Protein AF-A0AB74D7F8-F1 (afdb_monomer)

Secondary structure (DSSP, 8-state):
--GGG--TT--HHHHHHHH-S-SEEETTTTEEEEEEETTEEEEEEEETTTTEEEEEEEEEPPGGGS--

Solvent-accessible surface area (backbone atoms only — not comparable to full-atom values): 4081 Å² total; per-residue (Å²): 132,55,74,92,74,59,58,57,81,43,29,50,68,60,49,36,72,75,71,42,80,64,77,41,79,39,80,92,67,36,30,35,27,38,77,78,54,96,47,31,33,42,37,39,31,31,35,78,93,42,50,26,41,71,44,81,46,78,45,80,50,64,71,82,79,70,65,131

Structure (mmCIF, N/CA/C/O backbone):
data_AF-A0AB74D7F8-F1
#
_entry.id   AF-A0AB74D7F8-F1
#
loop_
_atom_site.group_PDB
_atom_site.id
_atom_site.type_symbol
_atom_site.label_atom_id
_atom_site.label_alt_id
_atom_site.label_comp_id
_atom_site.label_asym_id
_atom_site.label_entity_id
_atom_site.label_seq_id
_atom_site.pdbx_PDB_ins_code
_atom_site.Cartn_x
_atom_site.Cartn_y
_atom_site.Cartn_z
_atom_site.occupancy
_atom_site.B_iso_or_equiv
_atom_site.auth_seq_id
_atom_site.auth_comp_id
_atom_site.auth_asym_id
_atom_site.auth_atom_id
_atom_site.pdbx_PDB_model_num
ATOM 1 N N . MET A 1 1 ? -15.527 1.327 -8.740 1.00 43.56 1 MET A N 1
ATOM 2 C CA . MET A 1 1 ? -14.740 0.103 -8.998 1.00 43.56 1 MET A CA 1
ATOM 3 C C . MET A 1 1 ? -13.518 0.202 -8.096 1.00 43.56 1 MET A C 1
ATOM 5 O O . MET A 1 1 ? -12.730 1.114 -8.300 1.00 43.56 1 MET A O 1
ATOM 9 N N . LEU A 1 2 ? -13.445 -0.580 -7.015 1.00 54.59 2 LEU A N 1
ATOM 10 C CA . LEU A 1 2 ? -12.308 -0.522 -6.085 1.00 54.59 2 LEU A CA 1
ATOM 11 C C . LEU A 1 2 ? -11.136 -1.259 -6.737 1.00 54.59 2 LEU A C 1
ATOM 13 O O . LEU A 1 2 ? -11.300 -2.414 -7.135 1.00 54.59 2 LEU A O 1
ATOM 17 N N . LEU A 1 3 ? -9.986 -0.598 -6.884 1.00 64.06 3 LEU A N 1
ATOM 18 C CA . LEU A 1 3 ? -8.771 -1.233 -7.394 1.00 64.06 3 LEU A CA 1
ATOM 19 C C . LEU A 1 3 ? -8.434 -2.405 -6.460 1.00 64.06 3 LEU A C 1
ATOM 21 O O . LEU A 1 3 ? -8.238 -2.196 -5.265 1.00 64.06 3 LEU A O 1
ATOM 25 N N . ASN A 1 4 ? -8.474 -3.636 -6.970 1.00 69.50 4 ASN A N 1
ATOM 26 C CA . ASN A 1 4 ? -8.275 -4.867 -6.191 1.00 69.50 4 ASN A CA 1
ATOM 27 C C . ASN A 1 4 ? -9.141 -4.998 -4.918 1.00 69.50 4 ASN A C 1
ATOM 29 O O . ASN A 1 4 ? -8.757 -5.679 -3.971 1.00 69.50 4 ASN A O 1
ATOM 33 N N . GLY A 1 5 ? -10.320 -4.365 -4.877 1.00 79.25 5 GLY A N 1
ATOM 34 C CA . GLY A 1 5 ? -11.222 -4.474 -3.726 1.00 79.25 5 GLY A CA 1
ATOM 35 C C . GLY A 1 5 ? -10.722 -3.791 -2.447 1.00 79.25 5 GLY A C 1
ATOM 36 O O . GLY A 1 5 ? -11.199 -4.151 -1.376 1.00 79.25 5 GLY A O 1
ATOM 37 N N . ILE A 1 6 ? -9.782 -2.845 -2.548 1.00 86.00 6 ILE A N 1
ATOM 38 C CA . ILE A 1 6 ? -9.250 -2.051 -1.427 1.00 86.00 6 ILE A CA 1
ATOM 39 C C . ILE A 1 6 ? -10.232 -0.939 -1.059 1.00 86.00 6 ILE A C 1
ATOM 41 O O . ILE A 1 6 ? -10.693 -0.223 -1.948 1.00 86.00 6 ILE A O 1
ATOM 45 N N . SER A 1 7 ? -10.511 -0.751 0.231 1.00 87.3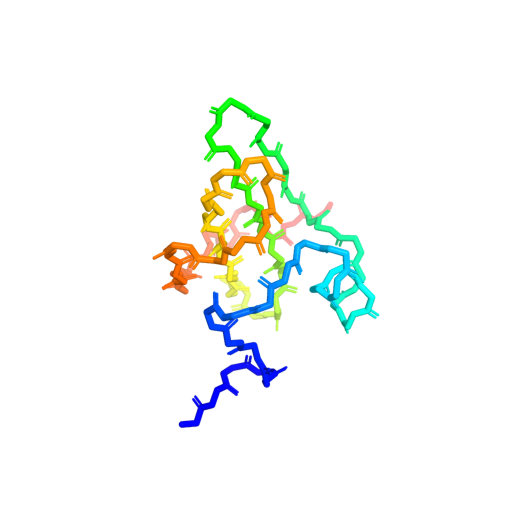1 7 SER A N 1
ATOM 46 C CA . SER A 1 7 ? -11.381 0.315 0.740 1.00 87.31 7 SER A CA 1
ATOM 47 C C . SER A 1 7 ? -10.786 1.026 1.959 1.00 87.31 7 SER A C 1
ATOM 49 O O . SER A 1 7 ? -9.877 0.520 2.611 1.00 87.31 7 SER A O 1
ATOM 51 N N . PHE A 1 8 ? -11.288 2.228 2.259 1.00 89.75 8 PHE A N 1
ATOM 52 C CA . PHE A 1 8 ? -10.714 3.118 3.280 1.00 89.75 8 PHE A CA 1
ATOM 53 C C . PHE A 1 8 ? -10.794 2.590 4.725 1.00 89.75 8 PHE A C 1
ATOM 55 O O . PHE A 1 8 ? -10.081 3.048 5.615 1.00 89.75 8 PHE A O 1
ATOM 62 N N . ASP A 1 9 ? -11.674 1.632 4.962 1.00 88.44 9 ASP A N 1
ATOM 63 C CA . ASP A 1 9 ? -11.931 0.956 6.229 1.00 88.44 9 ASP A CA 1
ATOM 64 C C . ASP A 1 9 ? -10.993 -0.228 6.507 1.00 88.44 9 ASP A C 1
ATOM 66 O O . ASP A 1 9 ? -10.986 -0.722 7.632 1.00 88.44 9 ASP A O 1
ATOM 70 N N . MET A 1 10 ? -10.175 -0.634 5.532 1.00 90.38 10 MET A N 1
ATOM 71 C CA . MET A 1 10 ? -9.195 -1.707 5.707 1.00 90.38 10 MET A CA 1
ATOM 72 C C . MET A 1 10 ? -7.970 -1.233 6.489 1.00 90.38 10 MET A C 1
ATOM 74 O O . MET A 1 10 ? -7.466 -0.122 6.284 1.00 90.38 10 MET A O 1
ATOM 78 N N . ASP A 1 11 ? -7.466 -2.107 7.358 1.00 92.06 11 ASP A N 1
ATOM 79 C CA . ASP A 1 11 ? -6.181 -1.926 8.025 1.00 92.06 11 ASP A CA 1
ATOM 80 C C . ASP A 1 11 ? -5.028 -2.533 7.213 1.00 92.06 11 ASP A C 1
ATOM 82 O O . ASP A 1 11 ? -5.215 -3.276 6.245 1.00 92.06 11 ASP A O 1
ATOM 86 N N . ARG A 1 12 ? -3.796 -2.224 7.617 1.00 91.69 12 ARG A N 1
ATOM 87 C CA . ARG A 1 12 ? -2.595 -2.727 6.945 1.00 9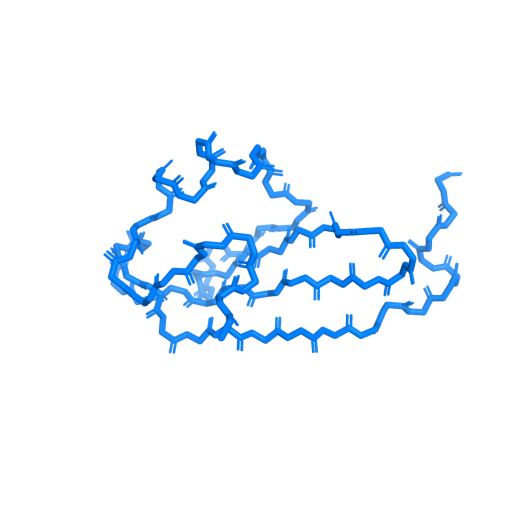1.69 12 ARG A CA 1
ATOM 88 C C . ARG A 1 12 ? -2.483 -4.251 6.925 1.00 91.69 12 ARG A C 1
ATOM 90 O O . ARG A 1 12 ? -1.931 -4.798 5.967 1.00 91.69 12 ARG A O 1
ATOM 97 N N . ALA A 1 13 ? -2.940 -4.941 7.968 1.00 91.62 13 ALA A N 1
ATOM 98 C CA . ALA A 1 13 ? -2.828 -6.395 8.038 1.00 91.62 13 ALA A CA 1
ATOM 99 C C . ALA A 1 13 ? -3.735 -7.046 6.988 1.00 91.62 13 ALA A C 1
ATOM 101 O O . ALA A 1 13 ? -3.308 -7.958 6.275 1.00 91.62 13 ALA A O 1
ATOM 102 N N . GLU A 1 14 ? -4.949 -6.523 6.829 1.00 92.81 14 GLU A N 1
ATOM 103 C CA . GLU A 1 14 ? -5.878 -6.946 5.790 1.00 92.81 14 GLU A CA 1
ATOM 104 C C . GLU A 1 14 ? -5.342 -6.649 4.384 1.00 92.81 14 GLU A C 1
ATOM 106 O O . GLU A 1 14 ? -5.388 -7.524 3.515 1.00 92.81 14 GLU A O 1
ATOM 111 N N . ILE A 1 15 ? -4.764 -5.465 4.164 1.00 91.75 15 ILE A N 1
ATOM 112 C CA . ILE A 1 15 ? -4.148 -5.119 2.875 1.00 91.75 15 ILE A CA 1
ATOM 113 C C . ILE A 1 15 ? -2.983 -6.053 2.548 1.00 91.75 15 ILE A C 1
ATOM 115 O O . ILE A 1 15 ? -2.956 -6.643 1.467 1.00 91.75 15 ILE A O 1
ATOM 119 N N . THR A 1 16 ? -2.058 -6.251 3.488 1.00 90.56 16 THR A N 1
ATOM 120 C CA . THR A 1 16 ? -0.899 -7.139 3.307 1.00 90.56 16 THR A CA 1
ATOM 121 C C . THR A 1 16 ? -1.331 -8.581 3.031 1.00 90.56 16 THR A C 1
ATOM 123 O O . THR A 1 16 ? -0.733 -9.255 2.197 1.00 90.56 16 THR A O 1
ATOM 126 N N . SER A 1 17 ? -2.401 -9.058 3.675 1.00 91.19 17 SER A N 1
ATOM 127 C CA . SER A 1 17 ? -2.964 -10.394 3.430 1.00 91.19 17 SER A CA 1
ATOM 128 C C . SER A 1 17 ? -3.477 -10.563 1.993 1.00 91.19 17 SER A C 1
ATOM 130 O O . SER A 1 17 ? -3.307 -11.618 1.384 1.00 91.19 17 SER A O 1
ATOM 132 N N . ARG A 1 18 ? -4.070 -9.509 1.419 1.00 89.38 18 ARG A N 1
ATOM 133 C CA . ARG A 1 18 ? -4.656 -9.531 0.068 1.00 89.38 18 ARG A CA 1
ATOM 134 C C . ARG A 1 18 ? -3.634 -9.286 -1.038 1.00 89.38 18 ARG A C 1
ATOM 136 O O . ARG A 1 18 ? -3.733 -9.883 -2.106 1.00 89.38 18 ARG A O 1
ATOM 143 N N . MET A 1 19 ? -2.693 -8.378 -0.804 1.00 88.88 19 MET A N 1
ATOM 144 C CA . MET A 1 19 ? -1.752 -7.896 -1.820 1.00 88.88 19 MET A CA 1
ATOM 145 C C . MET A 1 19 ? -0.359 -8.515 -1.709 1.00 88.88 19 MET A C 1
ATOM 147 O O . MET A 1 19 ? 0.453 -8.362 -2.620 1.00 88.88 19 MET A O 1
ATOM 151 N N . GLY A 1 20 ? -0.072 -9.200 -0.603 1.00 90.38 20 GLY A N 1
ATOM 152 C CA . GLY A 1 20 ? 1.281 -9.595 -0.246 1.00 90.38 20 GLY A CA 1
ATOM 153 C C . GLY A 1 20 ? 2.091 -8.430 0.340 1.00 90.38 20 GLY A C 1
ATOM 154 O O . GLY A 1 20 ? 1.549 -7.355 0.617 1.00 90.38 20 GLY A O 1
ATOM 155 N N . PRO A 1 21 ? 3.400 -8.636 0.561 1.00 89.62 21 PRO A N 1
ATOM 156 C CA . PRO A 1 21 ? 4.267 -7.614 1.131 1.00 89.62 21 PRO A CA 1
ATOM 157 C C . PRO A 1 21 ? 4.358 -6.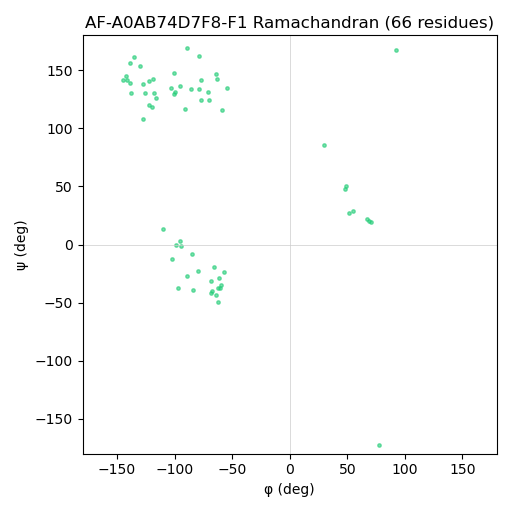388 0.217 1.00 89.62 21 PRO A C 1
ATOM 159 O O . PRO A 1 21 ? 4.404 -6.511 -1.009 1.00 89.62 21 PRO A O 1
ATOM 162 N N . SER A 1 22 ? 4.405 -5.205 0.826 1.00 92.31 22 SER A N 1
ATOM 163 C CA . SER A 1 22 ? 4.632 -3.959 0.105 1.00 92.31 22 SER A CA 1
ATOM 164 C C . SER A 1 22 ? 6.024 -3.935 -0.531 1.00 92.31 22 SER A C 1
ATOM 166 O O . SER A 1 22 ? 6.996 -4.490 -0.020 1.00 92.31 22 SER A O 1
ATOM 168 N N . THR A 1 23 ? 6.112 -3.286 -1.689 1.00 90.69 23 THR A N 1
ATOM 169 C CA . THR A 1 23 ? 7.381 -3.039 -2.394 1.00 90.69 23 THR A CA 1
ATOM 170 C C . THR A 1 23 ? 8.155 -1.863 -1.803 1.00 90.69 23 THR A C 1
ATOM 172 O O . THR A 1 23 ? 9.369 -1.788 -1.967 1.00 90.69 23 THR A O 1
ATOM 175 N N . LEU A 1 24 ? 7.458 -0.952 -1.117 1.00 90.25 24 LEU A N 1
ATOM 176 C CA . LEU A 1 24 ? 8.020 0.170 -0.370 1.00 90.25 24 LEU A CA 1
ATOM 177 C C . LEU A 1 24 ? 7.219 0.367 0.917 1.00 90.25 24 LEU A C 1
ATOM 179 O O . LEU A 1 24 ? 5.991 0.265 0.891 1.00 90.25 24 LEU A O 1
ATOM 183 N N . PHE A 1 25 ? 7.920 0.692 2.000 1.00 91.31 25 PHE A N 1
ATOM 184 C CA . PHE A 1 25 ? 7.353 0.967 3.317 1.00 91.31 25 PHE A CA 1
ATOM 185 C C . PHE A 1 25 ? 8.058 2.176 3.932 1.00 91.31 25 PHE A C 1
ATOM 187 O O . PHE A 1 25 ? 9.289 2.214 3.974 1.00 91.31 25 PHE A O 1
ATOM 194 N N . ASP A 1 26 ? 7.278 3.136 4.418 1.00 89.00 26 ASP A N 1
ATOM 195 C CA . ASP A 1 26 ? 7.755 4.297 5.162 1.00 89.00 26 ASP A CA 1
ATOM 196 C C . ASP A 1 26 ? 6.992 4.415 6.487 1.00 89.00 26 ASP A C 1
ATOM 198 O O . ASP A 1 26 ? 5.809 4.763 6.535 1.00 89.00 26 ASP A O 1
ATOM 202 N N . GLU A 1 27 ? 7.689 4.116 7.582 1.00 87.62 27 GLU A N 1
ATOM 203 C CA . GLU A 1 27 ? 7.124 4.163 8.931 1.00 87.62 27 GLU A CA 1
ATOM 204 C C . GLU A 1 27 ? 6.813 5.590 9.393 1.00 87.62 27 GLU A C 1
ATOM 206 O O . GLU A 1 27 ? 5.852 5.808 10.128 1.00 87.62 27 GLU A O 1
ATOM 211 N N . THR A 1 28 ? 7.586 6.578 8.932 1.00 88.88 28 THR A N 1
ATOM 212 C CA . THR A 1 28 ? 7.447 7.977 9.363 1.00 88.88 28 THR A CA 1
ATOM 213 C C . THR A 1 28 ? 6.124 8.557 8.880 1.00 88.88 28 THR A C 1
ATOM 215 O O . THR A 1 28 ? 5.448 9.277 9.617 1.00 88.88 28 THR A O 1
ATOM 218 N N . PHE A 1 29 ? 5.729 8.216 7.654 1.00 86.81 29 PHE A N 1
ATOM 219 C CA . PHE A 1 29 ? 4.491 8.700 7.042 1.00 86.81 29 PHE A CA 1
ATOM 220 C C . PHE A 1 29 ? 3.332 7.703 7.136 1.00 86.81 29 PHE A C 1
ATOM 222 O O . PHE A 1 29 ? 2.223 8.024 6.720 1.00 86.81 29 PHE A O 1
ATOM 229 N N . ASN A 1 30 ? 3.557 6.526 7.730 1.00 92.31 30 ASN A N 1
ATOM 230 C CA . ASN A 1 30 ? 2.650 5.382 7.663 1.00 92.31 30 ASN A CA 1
ATOM 231 C C . ASN A 1 30 ? 2.212 5.103 6.217 1.00 92.31 30 ASN A C 1
ATOM 233 O O . ASN A 1 30 ? 1.017 5.018 5.941 1.00 92.31 30 ASN A O 1
ATOM 237 N N . ALA A 1 31 ? 3.167 5.014 5.294 1.00 93.00 31 ALA A N 1
ATOM 238 C CA . ALA A 1 31 ? 2.904 4.897 3.865 1.00 93.00 31 ALA A CA 1
ATOM 239 C C . ALA A 1 31 ? 3.457 3.588 3.299 1.00 93.00 31 ALA A C 1
ATOM 241 O O . ALA A 1 31 ? 4.536 3.128 3.679 1.00 93.00 31 ALA A O 1
ATOM 242 N N . GLU A 1 32 ? 2.729 2.987 2.363 1.00 94.88 32 GLU A N 1
ATOM 243 C CA . GLU A 1 32 ? 3.134 1.766 1.670 1.00 94.88 32 GLU A CA 1
ATOM 244 C C . GLU A 1 32 ? 2.822 1.821 0.186 1.00 94.88 32 GLU A C 1
ATOM 246 O O . GLU A 1 32 ? 1.918 2.531 -0.253 1.00 94.88 32 GLU A O 1
ATOM 251 N N . ALA A 1 33 ? 3.552 1.032 -0.601 1.00 93.62 33 ALA A N 1
ATOM 252 C CA . ALA A 1 33 ? 3.285 0.942 -2.024 1.00 93.62 33 ALA A CA 1
ATOM 253 C C . ALA A 1 33 ? 3.455 -0.467 -2.596 1.00 93.62 33 ALA A C 1
ATOM 255 O O . ALA A 1 33 ? 4.366 -1.207 -2.218 1.00 93.62 33 ALA A O 1
ATOM 256 N N . TRP A 1 34 ? 2.620 -0.805 -3.578 1.00 92.69 34 TRP A N 1
ATOM 257 C CA . TRP A 1 34 ? 2.647 -2.080 -4.297 1.00 92.69 34 TRP A CA 1
ATOM 258 C C . TRP A 1 34 ? 2.733 -1.847 -5.797 1.00 92.69 34 TRP A C 1
ATOM 260 O O . TRP A 1 34 ? 1.951 -1.084 -6.370 1.00 92.69 34 TRP A O 1
ATOM 270 N N . ASP A 1 35 ? 3.673 -2.536 -6.432 1.00 90.06 35 ASP A N 1
ATOM 271 C CA . ASP A 1 35 ? 3.707 -2.660 -7.884 1.00 90.06 35 ASP A CA 1
ATOM 272 C C . ASP A 1 35 ? 2.542 -3.548 -8.344 1.00 90.06 35 ASP A C 1
ATOM 274 O O . ASP A 1 35 ? 2.385 -4.673 -7.868 1.00 90.06 35 ASP A O 1
ATOM 278 N N . ILE A 1 36 ? 1.715 -3.024 -9.2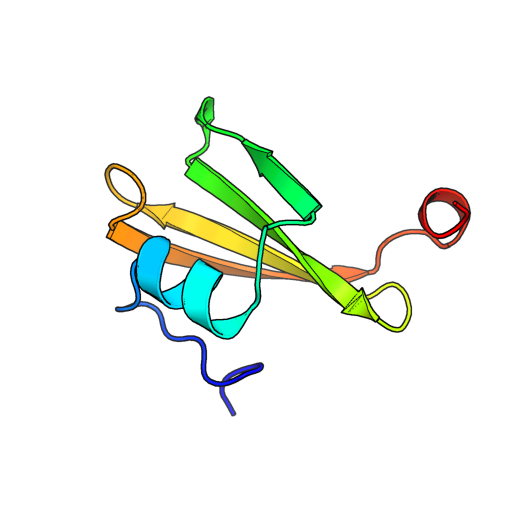48 1.00 88.38 36 ILE A N 1
ATOM 279 C CA . ILE A 1 36 ? 0.582 -3.749 -9.843 1.00 88.38 36 ILE A CA 1
ATOM 280 C C . ILE A 1 36 ? 0.818 -4.074 -11.327 1.00 88.38 36 ILE A C 1
ATOM 282 O O . ILE A 1 36 ? -0.105 -4.485 -12.030 1.00 88.38 36 ILE A O 1
ATOM 286 N N . GLY A 1 37 ? 2.058 -3.924 -11.799 1.00 86.69 37 GLY A N 1
ATOM 287 C CA . GLY A 1 37 ? 2.498 -4.216 -13.156 1.00 86.69 37 GLY A CA 1
ATOM 288 C C . GLY A 1 37 ? 2.441 -3.010 -14.093 1.00 86.69 37 GLY A C 1
ATOM 289 O O . GLY A 1 37 ? 1.846 -1.975 -13.799 1.00 86.69 37 GLY A O 1
ATOM 290 N N . ASN A 1 38 ? 3.073 -3.154 -15.263 1.00 87.06 38 ASN A N 1
ATOM 291 C CA . ASN A 1 38 ? 3.105 -2.145 -16.334 1.00 87.06 38 ASN A CA 1
ATOM 292 C C . ASN A 1 38 ? 3.614 -0.759 -15.896 1.00 87.06 38 ASN A C 1
ATOM 294 O O . ASN A 1 38 ? 3.211 0.259 -16.456 1.00 87.06 38 ASN A O 1
ATOM 298 N N . GLY A 1 39 ? 4.488 -0.716 -14.888 1.00 87.38 39 GLY A N 1
ATOM 299 C CA . GLY A 1 39 ? 5.006 0.539 -14.347 1.00 87.38 39 GLY A CA 1
ATOM 300 C C . GLY A 1 39 ? 3.962 1.322 -13.564 1.00 87.38 39 GLY A C 1
ATOM 301 O O . GLY A 1 39 ? 4.114 2.525 -13.384 1.00 87.38 39 GLY A O 1
ATOM 302 N N . VAL A 1 40 ? 2.892 0.672 -13.112 1.00 89.00 40 VAL A N 1
ATOM 303 C CA . VAL A 1 40 ? 1.866 1.282 -12.275 1.00 89.00 40 VAL A CA 1
ATOM 304 C C . VAL A 1 40 ? 2.067 0.825 -10.839 1.00 89.00 40 VAL A C 1
ATOM 306 O O . VAL A 1 40 ? 2.254 -0.358 -10.557 1.00 89.00 40 VAL A O 1
ATOM 309 N N . ARG A 1 41 ? 1.993 1.777 -9.914 1.00 91.75 41 ARG A N 1
ATOM 310 C CA . ARG A 1 41 ? 2.093 1.524 -8.481 1.00 91.75 41 ARG A CA 1
ATOM 311 C C . ARG A 1 41 ? 0.902 2.139 -7.766 1.00 91.75 41 ARG A C 1
ATOM 313 O O . ARG A 1 41 ? 0.493 3.258 -8.080 1.00 91.75 41 ARG A O 1
ATOM 320 N N . ILE A 1 42 ? 0.359 1.403 -6.806 1.00 92.56 42 ILE A N 1
ATOM 321 C CA . ILE A 1 42 ? -0.584 1.947 -5.831 1.00 92.56 42 ILE A CA 1
ATOM 322 C C . ILE A 1 42 ? 0.187 2.345 -4.576 1.00 92.56 42 ILE A C 1
ATOM 324 O O . ILE A 1 42 ? 1.063 1.607 -4.128 1.00 92.56 42 ILE A O 1
ATOM 328 N N . PHE A 1 43 ? -0.144 3.510 -4.040 1.00 93.25 43 PHE A N 1
ATOM 329 C CA . PHE A 1 43 ? 0.387 4.090 -2.818 1.00 93.25 43 PHE A CA 1
ATOM 330 C C . PHE A 1 43 ? -0.768 4.244 -1.835 1.00 93.25 43 PHE A C 1
ATOM 332 O O . PHE A 1 43 ? -1.828 4.766 -2.197 1.00 93.25 43 PHE A O 1
ATOM 339 N N . LEU A 1 44 ? -0.564 3.766 -0.617 1.00 94.25 44 LEU A N 1
ATOM 340 C CA . LEU A 1 44 ? -1.525 3.824 0.468 1.00 94.25 44 LEU A CA 1
ATOM 341 C C . LEU A 1 44 ? -0.888 4.569 1.630 1.00 94.25 44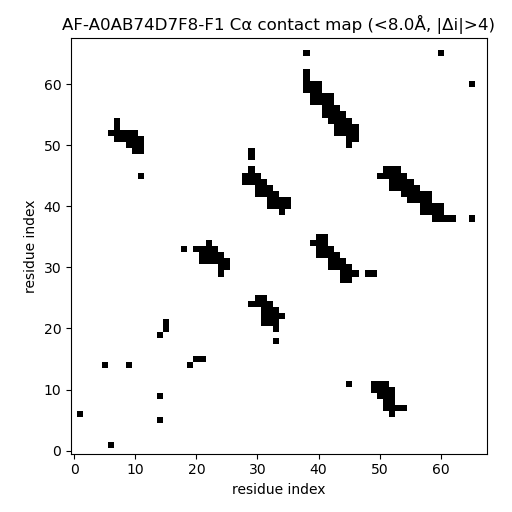 LEU A C 1
ATOM 343 O O . LEU A 1 44 ? 0.107 4.099 2.178 1.00 94.25 44 LEU A O 1
ATOM 347 N N . ASP A 1 45 ? -1.499 5.678 2.029 1.00 94.19 45 ASP A N 1
ATOM 348 C CA . ASP A 1 45 ? -1.165 6.323 3.294 1.00 94.19 45 ASP A CA 1
ATOM 349 C C . ASP A 1 45 ? -2.199 5.920 4.323 1.00 94.19 45 ASP A C 1
ATOM 351 O O . ASP A 1 45 ? -3.410 6.025 4.090 1.00 94.19 45 ASP A O 1
ATOM 355 N N . TYR A 1 46 ? -1.726 5.502 5.484 1.00 93.31 46 TYR A N 1
ATOM 356 C CA . TYR A 1 46 ? -2.579 5.116 6.584 1.0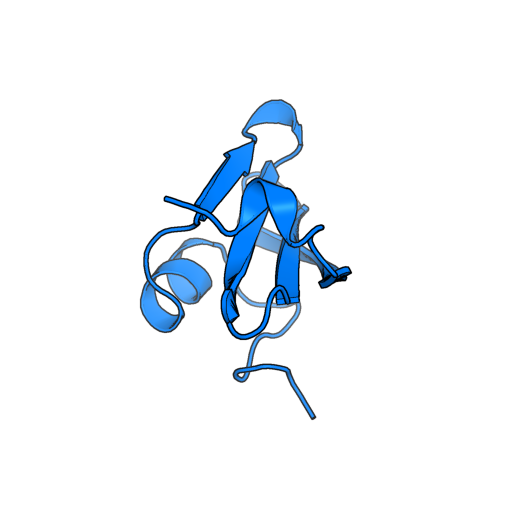0 93.31 46 TYR A CA 1
ATOM 357 C C . TYR A 1 46 ? -2.698 6.231 7.619 1.00 93.31 46 TYR A C 1
ATOM 359 O O . TYR A 1 46 ? -1.793 7.015 7.901 1.00 93.31 46 TYR A O 1
ATOM 367 N N . GLY A 1 47 ? -3.865 6.278 8.238 1.00 87.62 47 GLY A N 1
ATOM 368 C CA . GLY A 1 47 ? -4.069 6.921 9.515 1.00 87.62 47 GLY A CA 1
ATOM 369 C C . GLY A 1 47 ? -3.605 6.066 10.675 1.00 87.62 47 GLY A C 1
ATOM 370 O O . GLY A 1 47 ? -3.458 4.854 10.541 1.00 87.62 47 GLY A O 1
ATOM 371 N N . ASP A 1 48 ? -3.423 6.738 11.810 1.00 78.81 48 ASP A N 1
ATOM 372 C CA . ASP A 1 48 ? -3.321 6.196 13.163 1.00 78.81 48 ASP A CA 1
ATOM 373 C C . ASP A 1 48 ? -2.736 4.778 13.232 1.00 78.81 48 ASP A C 1
ATOM 375 O O . ASP A 1 48 ? -3.479 3.796 13.268 1.00 78.81 48 ASP A O 1
ATOM 379 N N . ALA A 1 49 ? -1.403 4.679 13.268 1.00 83.44 49 ALA A N 1
ATOM 380 C CA . ALA A 1 49 ? -0.670 3.420 13.425 1.00 83.44 49 ALA A CA 1
ATOM 381 C C . ALA A 1 49 ? -1.159 2.299 12.481 1.00 83.44 49 ALA A C 1
ATOM 383 O O . ALA A 1 49 ? -1.400 1.173 12.919 1.00 83.44 49 ALA A O 1
ATOM 384 N N . PHE A 1 50 ? -1.319 2.618 11.191 1.00 83.31 50 PHE A N 1
ATOM 385 C CA . PHE A 1 50 ? -1.665 1.671 10.123 1.00 83.31 50 PHE A CA 1
ATOM 386 C C . PHE A 1 50 ? -3.075 1.049 10.184 1.00 83.31 50 PHE A C 1
ATOM 388 O O . PHE A 1 50 ? -3.314 -0.013 9.604 1.00 83.31 50 PHE A O 1
ATOM 395 N N . LYS A 1 51 ? -4.031 1.687 10.872 1.00 84.75 51 LYS A N 1
ATOM 396 C CA . LYS A 1 51 ? -5.366 1.099 11.107 1.00 84.75 51 LYS A CA 1
ATOM 397 C C . LYS A 1 51 ? -6.417 1.389 10.047 1.00 84.75 51 LYS A C 1
ATOM 399 O O . LYS A 1 51 ? -7.377 0.638 9.944 1.00 84.75 51 LYS A O 1
ATOM 404 N N . LYS A 1 52 ? -6.305 2.503 9.328 1.00 88.88 52 LYS A N 1
ATOM 405 C CA . LYS A 1 52 ? -7.266 2.887 8.286 1.00 88.88 52 LYS A CA 1
ATOM 406 C C . LYS A 1 52 ? -6.538 3.577 7.165 1.00 88.88 52 LYS A C 1
ATOM 408 O O . LYS A 1 52 ? -5.651 4.378 7.441 1.00 88.88 52 LYS A O 1
ATOM 413 N N . ILE A 1 53 ? -6.928 3.335 5.928 1.00 91.88 53 ILE A N 1
ATOM 414 C CA . ILE A 1 53 ? -6.368 4.087 4.811 1.00 91.88 53 ILE A CA 1
ATOM 415 C C . ILE A 1 53 ? -6.913 5.521 4.879 1.00 91.88 53 ILE A C 1
ATOM 417 O O . ILE A 1 53 ? -8.111 5.744 5.047 1.00 91.88 53 ILE A O 1
ATOM 421 N N . LYS A 1 54 ? -6.024 6.506 4.780 1.00 93.38 54 LYS A N 1
ATOM 422 C CA . LYS A 1 54 ? -6.346 7.933 4.650 1.00 93.38 54 LYS A CA 1
ATOM 423 C C . LYS A 1 54 ? -6.317 8.376 3.192 1.00 93.38 54 LYS A C 1
ATOM 425 O O . LYS A 1 54 ? -7.154 9.180 2.791 1.00 93.38 54 LYS A O 1
ATOM 430 N N . LEU A 1 55 ? -5.379 7.847 2.409 1.00 92.44 55 LEU A N 1
ATOM 431 C CA . LEU A 1 55 ? -5.203 8.193 1.004 1.00 92.44 55 LEU A CA 1
ATOM 432 C C . LEU A 1 55 ? -4.911 6.947 0.172 1.00 92.44 55 LEU A C 1
ATOM 434 O O . LEU A 1 55 ? -4.128 6.091 0.574 1.00 92.44 55 LEU A O 1
ATOM 438 N N . ILE A 1 56 ? -5.526 6.890 -1.009 1.00 92.12 56 ILE A N 1
ATOM 439 C CA . ILE A 1 56 ? -5.197 5.931 -2.061 1.00 92.12 56 ILE A CA 1
ATOM 440 C C .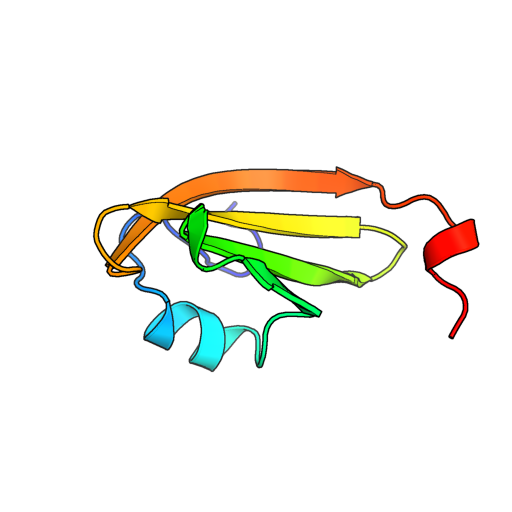 ILE A 1 56 ? -4.756 6.738 -3.275 1.00 92.12 56 ILE A C 1
ATOM 442 O O . ILE A 1 56 ? -5.547 7.505 -3.828 1.00 92.12 56 ILE A O 1
ATOM 446 N N . GLN A 1 57 ? -3.515 6.551 -3.707 1.00 92.25 57 GLN A N 1
ATOM 447 C CA . GLN A 1 57 ? -2.975 7.174 -4.909 1.00 92.25 57 GLN A CA 1
ATOM 448 C C . GLN A 1 57 ? -2.478 6.104 -5.879 1.00 92.25 57 GLN A C 1
ATOM 450 O O . GLN A 1 57 ? -1.880 5.109 -5.486 1.00 92.25 57 GLN A O 1
ATOM 455 N N . ILE A 1 58 ? -2.715 6.315 -7.172 1.00 90.62 58 ILE A N 1
ATOM 456 C CA . ILE A 1 58 ? -2.187 5.466 -8.242 1.00 90.62 58 ILE A CA 1
ATOM 457 C C . ILE A 1 58 ? -1.253 6.329 -9.079 1.00 90.62 58 ILE A C 1
ATOM 459 O O . ILE A 1 58 ? -1.639 7.410 -9.525 1.00 90.62 58 ILE A O 1
ATOM 463 N N . GLY A 1 59 ? -0.020 5.868 -9.260 1.00 90.25 59 GLY A N 1
ATOM 464 C CA . GLY A 1 59 ? 1.015 6.597 -9.981 1.00 90.25 59 GLY A CA 1
ATOM 465 C C . GLY A 1 59 ? 1.696 5.742 -11.039 1.00 90.25 59 GLY A C 1
ATOM 466 O O . GLY A 1 59 ? 1.769 4.518 -10.923 1.00 90.25 59 GLY A O 1
ATOM 467 N N . LEU A 1 60 ? 2.217 6.417 -12.063 1.00 90.62 60 LEU A N 1
ATOM 468 C CA . LEU A 1 60 ? 3.151 5.831 -13.018 1.00 90.62 60 LEU A CA 1
ATOM 469 C C . LEU A 1 60 ? 4.568 5.939 -12.456 1.00 90.62 60 LEU A C 1
ATOM 471 O O . LEU A 1 60 ? 4.981 7.000 -11.986 1.00 90.62 60 LEU A O 1
ATOM 475 N N . VAL A 1 61 ? 5.313 4.846 -12.528 1.00 82.12 61 VAL A N 1
ATOM 476 C CA . VAL A 1 61 ? 6.716 4.759 -12.141 1.00 82.12 61 VAL A CA 1
ATOM 477 C C . VAL A 1 61 ? 7.562 4.817 -13.415 1.00 82.12 61 VAL A C 1
ATOM 479 O O . VAL A 1 61 ? 7.279 4.084 -14.366 1.00 82.12 61 VAL A O 1
ATOM 482 N N . PRO A 1 62 ? 8.587 5.686 -13.480 1.00 77.06 62 PRO A N 1
ATOM 483 C CA . PRO A 1 62 ? 9.472 5.760 -14.635 1.00 77.06 62 PRO A CA 1
ATOM 484 C C . PRO A 1 62 ? 10.090 4.397 -14.971 1.00 77.06 62 PRO A C 1
ATOM 486 O O . PRO A 1 62 ? 10.623 3.720 -14.096 1.00 77.06 62 PRO A O 1
ATOM 489 N N . ALA A 1 63 ? 10.102 4.030 -16.257 1.00 67.75 63 ALA A N 1
ATOM 490 C CA . ALA A 1 63 ? 10.604 2.733 -16.727 1.00 67.75 63 ALA A CA 1
ATOM 491 C C . ALA A 1 63 ? 12.064 2.432 -16.332 1.00 67.75 63 ALA A C 1
ATOM 493 O O . ALA A 1 63 ? 12.448 1.271 -16.230 1.00 67.75 63 ALA A O 1
ATOM 494 N N . ARG A 1 64 ? 12.872 3.467 -16.059 1.00 65.44 64 ARG A N 1
ATOM 495 C CA . ARG A 1 64 ? 14.249 3.316 -15.554 1.00 65.44 64 ARG A CA 1
ATOM 496 C C . ARG A 1 64 ? 14.323 2.606 -14.196 1.00 65.44 64 ARG A C 1
ATOM 498 O O . ARG A 1 64 ? 15.307 1.931 -13.934 1.00 65.44 64 ARG A O 1
ATOM 505 N N . ASP A 1 65 ? 13.276 2.730 -13.380 1.00 62.75 65 ASP A N 1
ATOM 506 C CA . ASP A 1 65 ? 13.175 2.128 -12.048 1.00 62.75 65 ASP A CA 1
ATOM 507 C C . ASP A 1 65 ? 12.432 0.770 -12.099 1.00 62.75 65 ASP A C 1
ATOM 509 O O . ASP A 1 65 ? 12.202 0.143 -11.067 1.00 62.75 65 ASP A O 1
ATOM 513 N N . MET A 1 66 ? 12.043 0.310 -13.301 1.00 58.69 66 MET A N 1
ATOM 514 C CA . MET A 1 66 ? 11.394 -0.989 -13.554 1.00 58.69 66 MET A CA 1
ATOM 515 C C . MET A 1 66 ? 12.384 -2.098 -13.949 1.00 58.69 66 MET A C 1
ATOM 517 O O . MET A 1 66 ? 11.972 -3.235 -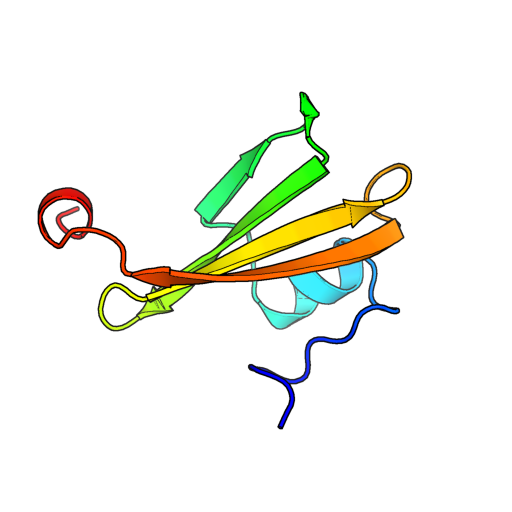14.189 1.00 58.69 66 MET A O 1
ATOM 521 N N . VAL A 1 67 ? 13.677 -1.783 -14.051 1.00 54.69 67 VAL A N 1
ATOM 522 C CA . VAL A 1 67 ? 14.732 -2.755 -14.355 1.00 54.69 67 VAL A CA 1
ATOM 523 C C . VAL A 1 67 ? 15.275 -3.302 -13.034 1.00 54.69 67 VAL A C 1
ATOM 525 O O . VAL A 1 67 ? 15.794 -2.539 -12.222 1.00 54.69 67 VAL A O 1
ATOM 528 N N . LYS A 1 68 ? 15.101 -4.610 -12.815 1.00 56.38 68 LYS A N 1
ATOM 529 C CA . LYS A 1 68 ? 15.771 -5.367 -11.746 1.00 56.38 68 LYS A CA 1
ATOM 530 C C . LYS A 1 68 ? 17.228 -5.635 -12.093 1.00 56.38 68 LYS A C 1
ATOM 532 O O . LYS A 1 68 ? 17.492 -5.893 -13.289 1.00 56.38 68 LYS A O 1
#

Se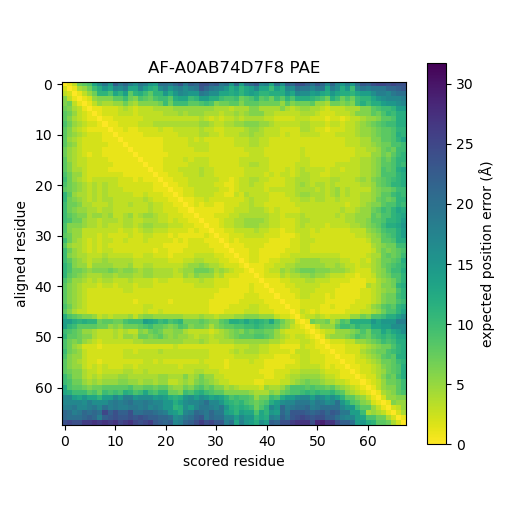quence (68 aa):
MLLNGISFDMDRAEITSRMGPSTLFDETFNAEAWDIGNGVRIFLDYGDAFKKIKLIQIGLVPARDMVK

Foldseek 3Di:
DDDQPDDQQAFPVRVCVRQPDFPDADPVQCKTWHDPDPQKIWIFGDPDRRRGTPDIDIDGHPVVVVDD

Nearest PDB structures (foldseek):
  8c7g-assembly1_A  TM=5.902E-01  e=3.541E+00  Drosophila melanogaster
  8ruy-assembly1_I  TM=4.438E-01  e=6.630E+00  Chlamydomonas reinhardtii

Organism: NCBI:txid101571

Radius of gyration: 11.86 Å; Cα contacts (8 Å, |Δi|>4): 108; chains: 1; bounding box: 30×19×30 Å

Mean predicted aligned error: 5.55 Å

pLDDT: mean 85.14, std 11.47, range [43.56, 94.88]